Protein AF-D7NY65-F1 (afdb_monomer_lite)

Sequence (93 aa):
NAEQQALKEKEKGSWTQLSHAEKVALYRLQFHETFAEMNRRSNEWKTVMGGVFFFFGFTALLIWWQRVYVFPKKPVTLTDEWKAQQLQRILDM

Secondary structure (DSSP, 8-state):
-HHHHHHHHHHTS-TTSS-HHHHHHHHHHH-SS-HHHHTPPP-HHHHHHHHHHHHHHHHHHHHHHHHHHTSPPPPGGGSHHHHHHHHHHHHT-

Radius of gyration: 34.9 Å; chains: 1; bounding box: 59×43×84 Å

Foldseek 3Di:
DVVVVVLVVVVVDDPVPDDPVSVVVVVCVVDVDDPCRVPDDDPVVVVVVVVVVVVVVVVVVVVVVCVVPPDDDDDPCPDPVNVVVVVVVVVVD

Structure (mmCIF, N/CA/C/O backbone):
data_AF-D7NY65-F1
#
_entry.id   AF-D7NY65-F1
#
loop_
_atom_site.group_PDB
_atom_site.id
_atom_site.type_symbol
_atom_site.label_atom_id
_atom_site.label_alt_id
_atom_site.label_comp_id
_atom_site.label_asym_id
_atom_site.label_entity_id
_atom_site.label_seq_id
_atom_site.pdbx_PDB_ins_code
_atom_site.Cartn_x
_atom_site.Cartn_y
_atom_site.Cartn_z
_atom_site.occupancy
_atom_site.B_iso_or_equiv
_atom_site.auth_seq_id
_atom_site.auth_comp_id
_atom_site.auth_asym_id
_atom_site.auth_atom_id
_atom_site.pdbx_PDB_model_num
ATOM 1 N N . ASN A 1 1 ? -25.202 -20.781 29.461 1.00 66.94 1 ASN A N 1
ATOM 2 C CA . ASN A 1 1 ? -24.672 -20.421 30.793 1.00 66.94 1 ASN A CA 1
ATOM 3 C C . ASN A 1 1 ? -25.803 -19.969 31.691 1.00 66.94 1 ASN A C 1
ATOM 5 O O . ASN A 1 1 ? -26.465 -18.995 31.351 1.00 66.94 1 ASN A O 1
ATOM 9 N N . ALA A 1 2 ? -26.029 -20.669 32.804 1.00 85.12 2 ALA A N 1
ATOM 10 C CA . ALA A 1 2 ? -27.082 -20.339 33.769 1.00 85.12 2 ALA A CA 1
ATOM 11 C C . ALA A 1 2 ? -27.003 -18.876 34.251 1.00 85.12 2 ALA A C 1
ATOM 13 O O . ALA A 1 2 ? -28.026 -18.220 34.398 1.00 85.12 2 ALA A O 1
ATOM 14 N N . GLU A 1 3 ? -25.793 -18.327 34.380 1.00 84.81 3 GLU A N 1
ATOM 15 C CA . GLU A 1 3 ? -25.566 -16.925 34.756 1.00 84.81 3 GLU A CA 1
ATOM 16 C C . GLU A 1 3 ? -26.081 -15.919 33.717 1.00 84.81 3 GLU A C 1
ATOM 18 O O . GLU A 1 3 ? -26.676 -14.910 34.077 1.00 84.81 3 GLU A O 1
ATOM 23 N N . GLN A 1 4 ? -25.916 -16.197 32.420 1.00 88.88 4 GLN A N 1
ATOM 24 C CA . GLN A 1 4 ? -26.421 -15.320 31.355 1.00 88.88 4 GLN A CA 1
ATOM 25 C C . GLN A 1 4 ? -27.951 -15.357 31.286 1.00 88.88 4 GLN A C 1
ATOM 27 O O . GLN A 1 4 ? -28.581 -14.330 31.058 1.00 88.88 4 GLN A O 1
ATOM 32 N N . GLN A 1 5 ? -28.551 -16.530 31.514 1.00 91.00 5 GLN A N 1
ATOM 33 C CA . GLN A 1 5 ? -30.006 -16.680 31.595 1.00 91.00 5 GLN A CA 1
ATOM 34 C C . GLN A 1 5 ? -30.567 -15.953 32.823 1.00 91.00 5 GLN A C 1
ATOM 36 O O . GLN A 1 5 ? -31.518 -15.190 32.688 1.00 91.00 5 GLN A O 1
ATOM 41 N N . ALA A 1 6 ? -29.934 -16.097 33.991 1.00 90.62 6 ALA A N 1
ATOM 42 C CA . ALA A 1 6 ? -30.302 -15.354 35.195 1.00 90.62 6 ALA A CA 1
ATOM 43 C C . ALA A 1 6 ? -30.176 -13.834 34.993 1.00 90.62 6 ALA A C 1
ATOM 45 O O . ALA A 1 6 ? -31.052 -13.079 35.411 1.00 90.62 6 ALA A O 1
ATOM 46 N N . LEU A 1 7 ? -29.132 -13.382 34.292 1.00 93.12 7 LEU A N 1
ATOM 47 C CA . LEU A 1 7 ? -28.939 -11.974 33.954 1.00 93.12 7 LEU A CA 1
ATOM 48 C C . LEU A 1 7 ? -30.027 -11.452 33.000 1.00 93.12 7 LEU A C 1
ATOM 50 O O . LEU A 1 7 ? -30.511 -10.337 33.183 1.00 93.12 7 LEU A O 1
ATOM 54 N N . LYS A 1 8 ? -30.460 -12.268 32.029 1.00 92.94 8 LYS A N 1
ATOM 55 C CA . LYS A 1 8 ? -31.578 -11.959 31.122 1.00 92.94 8 LYS A CA 1
ATOM 56 C C . LYS A 1 8 ? -32.937 -11.934 31.821 1.00 92.94 8 LYS A C 1
ATOM 58 O O . LYS A 1 8 ? -33.783 -11.120 31.467 1.00 92.94 8 LYS A O 1
ATOM 63 N N . GLU A 1 9 ? -33.153 -12.766 32.836 1.00 92.81 9 GLU A N 1
ATOM 64 C CA . GLU A 1 9 ? -34.350 -12.662 33.681 1.00 92.81 9 GLU A CA 1
ATOM 65 C C . GLU A 1 9 ? -34.316 -11.391 34.543 1.00 92.81 9 GLU A C 1
ATOM 67 O O . GLU A 1 9 ? -35.321 -10.691 34.657 1.00 92.81 9 GLU A O 1
ATOM 72 N N . LYS A 1 10 ? -33.142 -11.025 35.075 1.00 91.94 10 LYS A N 1
ATOM 73 C CA . LYS A 1 10 ? -32.939 -9.790 35.850 1.00 91.94 10 LYS A CA 1
ATOM 74 C C . LYS A 1 10 ? -33.099 -8.520 34.996 1.00 91.94 10 LYS A C 1
ATOM 76 O O . LYS A 1 10 ? -33.575 -7.508 35.505 1.00 91.94 10 LYS A O 1
ATOM 81 N N . GLU A 1 11 ? -32.766 -8.581 33.701 1.00 92.19 11 GLU A N 1
ATOM 82 C CA . GLU A 1 11 ? -32.958 -7.498 32.715 1.00 92.19 11 GLU A CA 1
ATOM 83 C C . GLU A 1 11 ? -34.431 -7.076 32.566 1.00 92.19 11 GLU A C 1
ATOM 85 O O . GLU A 1 11 ? -34.698 -5.907 32.286 1.00 92.19 11 GLU A O 1
ATOM 90 N N . LYS A 1 12 ? -35.387 -7.991 32.802 1.00 93.50 12 LYS A N 1
ATOM 91 C CA . LYS A 1 12 ? -36.835 -7.710 32.735 1.00 93.50 12 LYS A CA 1
ATOM 92 C C . LYS A 1 12 ? -37.333 -6.810 33.878 1.00 93.50 12 LYS A C 1
ATOM 94 O O . LYS A 1 12 ? -38.437 -6.279 33.790 1.00 93.50 12 LYS A O 1
ATOM 99 N N . GLY A 1 13 ? -36.559 -6.678 34.960 1.00 91.94 13 GLY A N 1
ATOM 100 C CA . GLY A 1 13 ? -36.882 -5.866 36.137 1.00 91.94 13 GLY A CA 1
ATOM 101 C C . GLY A 1 13 ? -36.353 -4.426 36.066 1.00 91.94 13 GLY A C 1
ATOM 102 O O . GLY A 1 13 ? -36.047 -3.900 34.999 1.00 91.94 13 GLY A O 1
ATOM 103 N N . SER A 1 14 ? -36.227 -3.760 37.221 1.00 93.25 14 SER A N 1
ATOM 104 C CA . SER A 1 14 ? -35.720 -2.380 37.281 1.00 93.25 14 SER A CA 1
ATOM 105 C C . SER A 1 14 ? -34.207 -2.299 37.053 1.00 93.25 14 SER A C 1
ATOM 107 O O . SER A 1 14 ? -33.412 -2.872 37.800 1.00 93.25 14 SER A O 1
ATOM 109 N N . TRP A 1 15 ? -33.783 -1.464 36.104 1.00 93.50 15 TRP A N 1
ATOM 110 C CA . TRP A 1 15 ? -32.367 -1.254 35.772 1.00 93.50 15 TRP A CA 1
ATOM 111 C C . TRP A 1 15 ? -31.583 -0.456 36.828 1.00 93.50 15 TRP A C 1
ATOM 113 O O . TRP A 1 15 ? -30.353 -0.353 36.749 1.00 93.50 15 TRP A O 1
ATOM 123 N N . THR A 1 16 ? -32.260 0.106 37.833 1.00 92.50 16 THR A N 1
ATOM 124 C CA . THR A 1 16 ? -31.606 0.746 38.989 1.00 92.50 16 THR A CA 1
ATOM 125 C C . THR A 1 16 ? -30.983 -0.270 39.947 1.00 92.50 16 THR A C 1
ATOM 127 O O . THR A 1 16 ? -30.052 0.076 40.665 1.00 92.50 16 THR A O 1
ATOM 130 N N . GLN A 1 17 ? -31.453 -1.522 39.926 1.00 91.25 17 GLN A N 1
ATOM 131 C CA . GLN A 1 17 ? -30.965 -2.615 40.776 1.00 91.25 17 GLN A CA 1
ATOM 132 C C . GLN A 1 17 ? -29.807 -3.400 40.137 1.00 91.25 17 GLN A C 1
ATOM 134 O O . GLN A 1 17 ? -29.205 -4.255 40.788 1.00 91.25 17 GLN A O 1
ATOM 139 N N . LEU A 1 18 ? -29.498 -3.127 38.864 1.00 93.12 18 LEU A N 1
ATOM 140 C CA . LEU A 1 18 ? -28.375 -3.734 38.155 1.00 93.12 18 LEU A CA 1
ATOM 141 C C . LEU A 1 18 ? -27.068 -3.036 38.533 1.00 93.12 18 LEU A C 1
ATOM 143 O O . LEU A 1 18 ? -26.950 -1.809 38.433 1.00 93.12 18 LEU A O 1
ATOM 147 N N . SER A 1 19 ? -26.062 -3.830 38.894 1.00 94.44 19 SER A N 1
ATOM 148 C CA . SER A 1 19 ? -24.703 -3.332 39.092 1.00 94.44 19 SER A CA 1
ATOM 149 C C . SER A 1 19 ? -24.095 -2.835 37.775 1.00 94.44 19 SER A C 1
ATOM 151 O O . SER A 1 19 ? -24.541 -3.177 36.676 1.00 94.44 19 SER A O 1
ATOM 153 N N . HIS A 1 20 ? -23.032 -2.033 37.866 1.00 94.38 20 HIS A N 1
ATOM 154 C CA . HIS A 1 20 ? -22.327 -1.550 36.677 1.00 94.38 20 HIS A CA 1
ATOM 155 C C . HIS A 1 20 ? -21.785 -2.707 35.815 1.00 94.38 20 HIS A C 1
ATOM 157 O O . HIS A 1 20 ? -21.892 -2.673 34.591 1.00 94.38 20 HIS A O 1
ATOM 163 N N . ALA A 1 21 ? -21.259 -3.761 36.447 1.00 94.31 21 ALA A N 1
ATOM 164 C CA . ALA A 1 21 ? -20.749 -4.941 35.750 1.00 94.31 21 ALA A CA 1
ATOM 165 C C . ALA A 1 21 ? -21.859 -5.714 35.016 1.00 94.31 21 ALA A C 1
ATOM 167 O O . ALA A 1 21 ? -21.662 -6.125 33.876 1.00 94.31 21 ALA A O 1
ATOM 168 N N . GLU A 1 22 ? -23.042 -5.849 35.623 1.00 94.44 22 GLU A N 1
ATOM 169 C CA . GLU A 1 22 ? -24.205 -6.508 35.009 1.00 94.44 22 GLU A CA 1
ATOM 170 C C . GLU A 1 22 ? -24.696 -5.763 33.761 1.00 94.44 22 GLU A C 1
ATOM 172 O O . GLU A 1 22 ? -25.009 -6.390 32.752 1.00 94.44 22 GLU A O 1
ATOM 177 N N . LYS A 1 23 ? -24.692 -4.424 33.787 1.00 94.69 23 LYS A N 1
ATOM 178 C CA . LYS A 1 23 ? -25.035 -3.599 32.616 1.00 94.69 23 LYS A CA 1
ATOM 179 C C . LYS A 1 23 ? -24.035 -3.785 31.474 1.00 94.69 23 LYS A C 1
ATOM 181 O O . LYS A 1 23 ? -24.441 -3.937 30.325 1.00 94.69 23 LYS A O 1
ATOM 186 N N . VAL A 1 24 ? -22.736 -3.822 31.780 1.00 94.75 24 VAL A N 1
ATOM 187 C CA . VAL A 1 24 ? -21.689 -4.094 30.779 1.00 94.75 24 VAL A CA 1
ATOM 188 C C . VAL A 1 24 ? -21.813 -5.519 30.228 1.00 94.75 24 VAL A C 1
ATOM 190 O O . VAL A 1 24 ? -21.680 -5.719 29.023 1.00 94.75 24 VAL A O 1
ATOM 193 N N . ALA A 1 25 ? -22.114 -6.504 31.076 1.00 93.81 25 ALA A N 1
ATOM 194 C CA . ALA A 1 25 ? -22.321 -7.886 30.651 1.00 93.81 25 ALA A CA 1
ATOM 195 C C . ALA A 1 25 ? -23.550 -8.031 29.738 1.00 93.81 25 ALA A C 1
ATOM 197 O O . ALA A 1 25 ? -23.459 -8.696 28.709 1.00 93.81 25 ALA A O 1
ATOM 198 N N . LEU A 1 26 ? -24.665 -7.360 30.050 1.00 94.75 26 LEU A N 1
ATOM 199 C CA . LEU A 1 26 ? -25.836 -7.289 29.168 1.00 94.75 26 LEU A CA 1
ATOM 200 C C . LEU A 1 26 ? -25.501 -6.639 27.823 1.00 94.75 26 LEU A C 1
ATOM 202 O O . LEU A 1 26 ? -25.902 -7.155 26.780 1.00 94.75 26 LEU A O 1
ATOM 206 N N . TYR A 1 27 ? -24.716 -5.558 27.835 1.00 95.19 27 TYR A N 1
ATOM 207 C CA . TYR A 1 27 ? -24.253 -4.922 26.605 1.00 95.19 27 TYR A CA 1
ATOM 208 C C . TYR A 1 27 ? -23.431 -5.889 25.746 1.00 95.19 27 TYR A C 1
ATOM 210 O O . TYR A 1 27 ? -23.729 -6.050 24.569 1.00 95.19 27 TYR A O 1
ATOM 218 N N . ARG A 1 28 ? -22.451 -6.587 26.336 1.00 94.88 28 ARG A N 1
ATOM 219 C CA . ARG A 1 28 ? -21.589 -7.557 25.633 1.00 94.88 28 ARG A CA 1
ATOM 220 C C . ARG A 1 28 ? -22.322 -8.814 25.166 1.00 94.88 28 ARG A C 1
ATOM 222 O O . ARG A 1 28 ? -21.908 -9.437 24.195 1.00 94.88 28 ARG A O 1
ATOM 229 N N . LEU A 1 29 ? -23.405 -9.188 25.848 1.00 93.81 29 LEU A N 1
ATOM 230 C CA . LEU A 1 29 ? -24.298 -10.263 25.414 1.00 93.81 29 LEU A CA 1
ATOM 231 C C . LEU A 1 29 ? -25.067 -9.898 24.145 1.00 93.81 29 LEU A C 1
ATOM 233 O O . LEU A 1 29 ? -25.338 -10.773 23.328 1.00 93.81 29 LEU A O 1
ATOM 237 N N . GLN A 1 30 ? -25.446 -8.628 24.005 1.00 93.12 30 GLN A N 1
ATOM 238 C CA . GLN A 1 30 ? -26.229 -8.149 22.869 1.00 93.12 30 GLN A CA 1
ATOM 239 C C . GLN A 1 30 ? -25.348 -7.679 21.705 1.00 93.12 30 GLN A C 1
ATOM 241 O O . GLN A 1 30 ? -25.717 -7.851 20.544 1.00 93.12 30 GLN A O 1
ATOM 246 N N . PHE A 1 31 ? -24.195 -7.087 22.012 1.00 95.31 31 PHE A N 1
ATOM 247 C CA . PHE A 1 31 ? -23.293 -6.461 21.055 1.00 95.31 31 PHE A CA 1
ATOM 248 C C . PHE A 1 31 ? -21.854 -6.897 21.314 1.00 95.31 31 PHE A C 1
ATOM 250 O O . PHE A 1 31 ? -21.335 -6.766 22.420 1.00 95.31 31 PHE A O 1
ATOM 257 N N . HIS A 1 32 ? -21.190 -7.379 20.266 1.00 93.12 32 HIS A N 1
ATOM 258 C CA . HIS A 1 32 ? -19.800 -7.819 20.354 1.00 93.12 32 HIS A CA 1
ATOM 259 C C . HIS A 1 32 ? -18.850 -6.647 20.660 1.00 93.12 32 HIS A C 1
ATOM 261 O O . HIS A 1 32 ? -17.991 -6.743 21.538 1.00 93.12 32 HIS A O 1
ATOM 267 N N . GLU A 1 33 ? -19.053 -5.511 19.988 1.00 95.25 33 GLU A N 1
ATOM 268 C CA . GLU A 1 33 ? -18.214 -4.316 20.092 1.00 95.25 33 GLU A CA 1
ATOM 269 C C . GLU A 1 33 ? -19.031 -3.071 20.419 1.00 95.25 33 GLU A C 1
ATOM 271 O O . GLU A 1 33 ? -20.202 -2.947 20.060 1.00 95.25 33 GLU A O 1
ATOM 276 N N . THR A 1 34 ? -18.379 -2.124 21.088 1.00 96.31 34 THR A N 1
ATOM 277 C CA . THR A 1 34 ? -18.906 -0.769 21.258 1.00 96.31 34 THR A CA 1
ATOM 278 C C . THR A 1 34 ? -18.711 0.062 19.995 1.00 96.31 34 THR A C 1
ATOM 280 O O . THR A 1 34 ? -17.783 -0.172 19.224 1.00 96.31 34 THR A O 1
ATOM 283 N N . PHE A 1 35 ? -19.498 1.128 19.825 1.00 95.25 35 PHE A N 1
ATOM 284 C CA . PHE A 1 35 ? -19.269 2.095 18.741 1.00 95.25 35 PHE A CA 1
ATOM 285 C C . PHE A 1 35 ? -17.840 2.666 18.733 1.00 95.25 35 PHE A C 1
ATOM 287 O O . PHE A 1 35 ? -17.314 2.975 17.667 1.00 95.25 35 PHE A O 1
ATOM 294 N N . ALA A 1 36 ? -17.199 2.807 19.898 1.00 95.38 36 ALA A N 1
ATOM 295 C CA . ALA A 1 36 ? -15.813 3.263 19.993 1.00 95.38 36 ALA A CA 1
ATOM 296 C C . ALA A 1 36 ? -14.809 2.205 19.503 1.00 95.38 36 ALA A C 1
ATOM 298 O O . ALA A 1 36 ? -13.816 2.556 18.870 1.00 95.38 36 ALA A O 1
ATOM 299 N N . GLU A 1 37 ? -15.070 0.924 19.769 1.00 95.88 37 GLU A N 1
ATOM 300 C CA . GLU A 1 37 ? -14.247 -0.194 19.292 1.00 95.88 37 GLU A CA 1
ATOM 301 C C . GLU A 1 37 ? -14.404 -0.392 17.784 1.00 95.88 37 GLU A C 1
ATOM 303 O O . GLU A 1 37 ? -13.399 -0.469 17.084 1.00 95.88 37 GLU A O 1
ATOM 308 N N . MET A 1 38 ? -15.638 -0.353 17.276 1.00 95.12 38 MET A N 1
ATOM 309 C CA . MET A 1 38 ? -15.931 -0.471 15.843 1.00 95.12 38 MET A CA 1
ATOM 310 C C . MET A 1 38 ? -15.304 0.667 15.028 1.00 95.12 38 MET A C 1
ATOM 312 O O . MET A 1 38 ? -14.797 0.456 13.931 1.00 95.12 38 MET A O 1
ATOM 316 N N . ASN A 1 39 ? -15.315 1.889 15.570 1.00 95.81 39 ASN A N 1
ATOM 317 C CA . ASN A 1 39 ? -14.744 3.067 14.910 1.00 95.81 39 ASN A CA 1
ATOM 318 C C . ASN A 1 39 ? -13.254 3.275 15.219 1.00 95.81 39 ASN A C 1
ATOM 320 O O . ASN A 1 39 ? -12.680 4.316 14.872 1.00 95.81 39 ASN A O 1
ATOM 324 N N . ARG A 1 40 ? -12.601 2.316 15.884 1.00 95.56 40 ARG A N 1
ATOM 325 C CA . ARG A 1 40 ? -11.171 2.397 16.163 1.00 95.56 40 ARG A CA 1
ATOM 326 C C . ARG A 1 40 ? -10.402 2.378 14.844 1.00 95.56 40 ARG A C 1
ATOM 328 O O . ARG A 1 40 ? -10.463 1.426 14.075 1.00 95.56 40 ARG A O 1
ATOM 335 N N . ARG A 1 41 ? -9.615 3.427 14.600 1.00 94.12 41 ARG A N 1
ATOM 336 C CA . ARG A 1 41 ? -8.783 3.521 13.392 1.00 94.12 41 ARG A CA 1
ATOM 337 C C . ARG A 1 41 ? -7.730 2.410 13.358 1.00 94.12 41 ARG A C 1
ATOM 339 O O . ARG A 1 41 ? -7.026 2.191 14.349 1.00 94.12 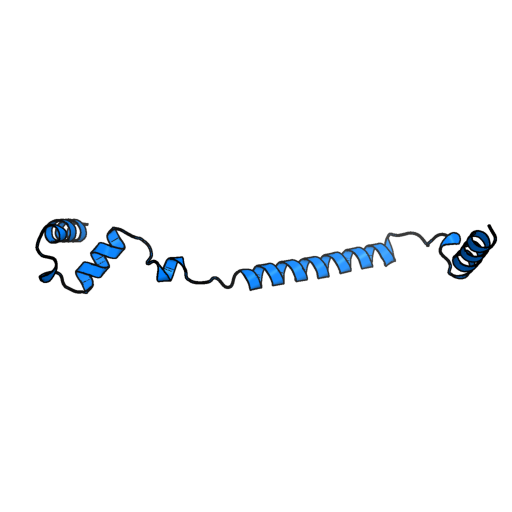41 ARG A O 1
ATOM 346 N N . SER A 1 42 ? -7.581 1.767 12.200 1.00 94.69 42 SER A N 1
ATOM 347 C CA . SER A 1 42 ? -6.502 0.814 11.929 1.00 94.69 42 SER A CA 1
ATOM 348 C C . SER A 1 42 ? -5.251 1.531 11.391 1.00 94.69 42 SER A C 1
ATOM 350 O O . SER A 1 42 ? -5.313 2.628 10.832 1.00 94.69 42 SER A O 1
ATOM 352 N N . ASN A 1 43 ? -4.080 0.917 11.579 1.00 96.38 43 ASN A N 1
ATOM 353 C CA . ASN A 1 43 ? -2.811 1.377 10.993 1.00 96.38 43 ASN A CA 1
ATOM 354 C C . ASN A 1 43 ? -2.479 0.648 9.679 1.00 96.38 43 ASN A C 1
ATOM 356 O O . ASN A 1 43 ? -1.349 0.728 9.202 1.00 96.38 43 ASN A O 1
ATOM 360 N N . GLU A 1 44 ? -3.444 -0.061 9.092 1.00 96.69 44 GLU A N 1
ATOM 361 C CA . GLU A 1 44 ? -3.243 -0.918 7.916 1.00 96.69 44 GLU A CA 1
ATOM 362 C C . GLU A 1 44 ? -2.728 -0.145 6.704 1.00 96.69 44 GLU A C 1
ATOM 364 O O . GLU A 1 44 ? -1.948 -0.683 5.922 1.00 96.69 44 GLU A O 1
ATOM 369 N N . TRP A 1 45 ? -3.071 1.142 6.595 1.00 97.00 45 TRP A N 1
ATOM 370 C CA . TRP A 1 45 ? -2.560 2.017 5.541 1.00 97.00 45 TRP A CA 1
ATOM 371 C C . TRP A 1 45 ? -1.025 2.021 5.479 1.00 97.00 45 TRP A C 1
ATOM 373 O O . TRP A 1 45 ? -0.462 2.083 4.392 1.00 97.00 45 TRP A O 1
ATOM 383 N N . LYS A 1 46 ? -0.330 1.890 6.620 1.00 96.62 46 LYS A N 1
ATOM 384 C CA . LYS A 1 46 ? 1.140 1.830 6.662 1.00 96.62 46 LYS A CA 1
ATOM 385 C C . LYS A 1 46 ? 1.654 0.557 6.001 1.00 96.62 46 LYS A C 1
ATOM 387 O O . LYS A 1 46 ? 2.602 0.613 5.223 1.00 96.62 46 LYS A O 1
ATOM 392 N N . THR A 1 47 ? 1.006 -0.572 6.280 1.00 97.88 47 THR A N 1
ATOM 393 C CA . THR A 1 47 ? 1.333 -1.867 5.675 1.00 97.88 47 THR A CA 1
ATOM 394 C C . THR A 1 47 ? 1.060 -1.851 4.177 1.00 97.88 47 THR A C 1
ATOM 396 O O . THR A 1 47 ? 1.910 -2.277 3.401 1.00 97.88 47 THR A O 1
ATOM 399 N N . VAL A 1 48 ? -0.087 -1.304 3.760 1.00 98.19 48 VAL A N 1
ATOM 400 C CA . VAL A 1 48 ? -0.451 -1.176 2.342 1.00 98.19 48 VAL A CA 1
ATOM 401 C C . VAL A 1 48 ? 0.575 -0.322 1.601 1.00 98.19 48 VAL A C 1
ATOM 403 O O . VAL A 1 48 ? 1.138 -0.771 0.605 1.00 98.19 48 VAL A O 1
ATOM 406 N N . MET A 1 49 ? 0.884 0.873 2.113 1.00 98.38 49 MET A N 1
ATOM 407 C CA . MET A 1 49 ? 1.873 1.761 1.495 1.00 98.38 49 MET A CA 1
ATOM 408 C C . MET A 1 49 ? 3.265 1.120 1.452 1.00 98.38 49 MET A C 1
ATOM 410 O O . MET A 1 49 ? 3.933 1.177 0.422 1.00 98.38 49 MET A O 1
ATOM 414 N N . GLY A 1 50 ? 3.690 0.464 2.536 1.00 98.31 50 GLY A N 1
ATOM 415 C CA . GLY A 1 50 ? 4.962 -0.259 2.582 1.00 98.31 50 GLY A CA 1
ATOM 416 C C . GLY A 1 50 ? 5.046 -1.368 1.532 1.00 98.31 50 GLY A C 1
ATOM 417 O O . GLY A 1 50 ? 6.036 -1.452 0.808 1.00 98.31 50 GLY A O 1
ATOM 418 N N . GLY A 1 51 ? 3.985 -2.170 1.392 1.00 98.31 51 GLY A N 1
ATOM 419 C CA . GLY A 1 51 ? 3.893 -3.215 0.373 1.00 98.31 51 GLY A CA 1
ATOM 420 C C . GLY A 1 51 ? 3.971 -2.656 -1.048 1.00 98.31 51 GL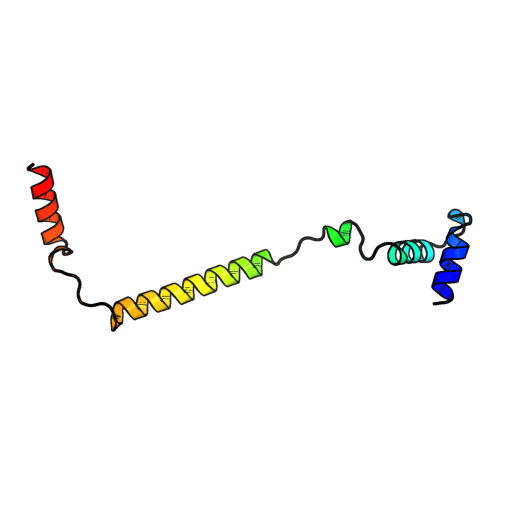Y A C 1
ATOM 421 O O . GLY A 1 51 ? 4.763 -3.143 -1.853 1.00 98.31 51 GLY A O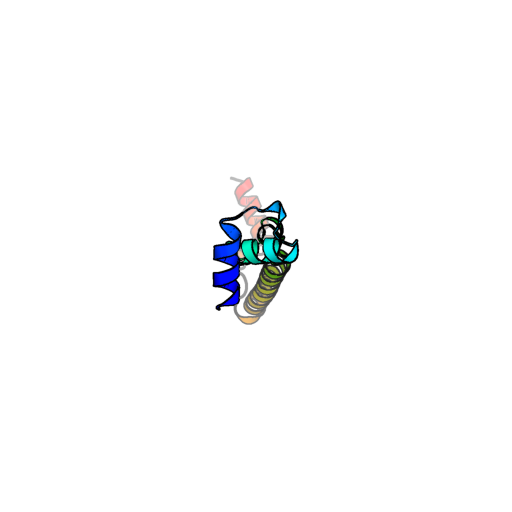 1
ATOM 422 N N . VAL A 1 52 ? 3.217 -1.594 -1.348 1.00 98.56 52 VAL A N 1
ATOM 423 C CA . VAL A 1 52 ? 3.230 -0.944 -2.671 1.00 98.56 52 VAL A CA 1
ATOM 424 C C . VAL A 1 52 ? 4.636 -0.465 -3.040 1.00 98.56 52 VAL A C 1
ATOM 426 O O . VAL A 1 52 ? 5.136 -0.800 -4.115 1.00 98.56 52 VAL A O 1
ATOM 429 N N . PHE A 1 53 ? 5.310 0.266 -2.147 1.00 98.31 53 PHE A N 1
ATOM 430 C CA . PHE A 1 53 ? 6.654 0.776 -2.432 1.00 98.31 53 PHE A CA 1
ATOM 431 C C . PHE A 1 53 ? 7.700 -0.331 -2.551 1.00 98.31 53 PHE A C 1
ATOM 433 O O . PHE A 1 53 ? 8.587 -0.239 -3.401 1.00 98.31 53 PHE A O 1
ATOM 440 N N . PHE A 1 54 ? 7.582 -1.395 -1.755 1.00 98.38 54 PHE A N 1
ATOM 441 C CA . PHE A 1 54 ? 8.450 -2.561 -1.871 1.00 98.38 54 PHE A CA 1
ATOM 442 C C . PHE A 1 54 ? 8.337 -3.207 -3.259 1.00 98.38 54 PHE A C 1
ATOM 444 O O . PHE A 1 54 ? 9.350 -3.410 -3.931 1.00 98.38 54 PHE A O 1
ATOM 451 N N . PHE A 1 55 ? 7.114 -3.463 -3.734 1.00 98.44 55 PHE A N 1
ATOM 452 C CA . PHE A 1 55 ? 6.905 -4.068 -5.050 1.00 98.44 55 PHE A CA 1
ATOM 453 C C . PHE A 1 55 ? 7.277 -3.137 -6.206 1.00 98.44 55 PHE A C 1
ATOM 455 O O . PHE A 1 55 ? 7.786 -3.614 -7.222 1.00 98.44 55 PHE A O 1
ATOM 462 N N . PHE A 1 56 ? 7.104 -1.820 -6.064 1.00 98.38 56 PHE A N 1
ATOM 463 C CA . PHE A 1 56 ? 7.619 -0.854 -7.041 1.00 98.38 56 PHE A CA 1
ATOM 464 C C . PHE A 1 56 ? 9.145 -0.892 -7.124 1.00 98.38 56 PHE A C 1
ATOM 466 O O . PHE A 1 56 ? 9.691 -0.972 -8.226 1.00 98.38 56 PHE A O 1
ATOM 473 N N . GLY A 1 57 ? 9.834 -0.910 -5.979 1.00 98.06 57 GLY A N 1
ATOM 474 C CA . GLY A 1 57 ? 11.289 -1.050 -5.930 1.00 98.06 57 GLY A CA 1
ATOM 475 C C . GLY A 1 57 ? 11.761 -2.356 -6.571 1.00 98.06 57 GLY A C 1
ATOM 476 O O . GLY A 1 57 ? 12.642 -2.348 -7.428 1.00 98.06 57 GLY A O 1
ATOM 477 N N . PHE A 1 58 ? 11.117 -3.472 -6.231 1.00 98.38 58 PHE A N 1
ATOM 478 C CA . PHE A 1 58 ? 11.430 -4.776 -6.812 1.00 98.38 58 PHE A CA 1
ATOM 479 C C . PHE A 1 58 ? 11.201 -4.813 -8.333 1.00 98.38 58 PHE A C 1
ATOM 481 O O . PHE A 1 58 ? 12.058 -5.276 -9.083 1.00 98.38 58 PHE A O 1
ATOM 488 N N . THR A 1 59 ? 10.090 -4.251 -8.812 1.00 98.44 59 THR A N 1
ATOM 489 C CA . THR A 1 59 ? 9.786 -4.171 -10.250 1.00 98.44 59 THR A CA 1
ATOM 490 C C . THR A 1 59 ? 10.810 -3.313 -10.996 1.00 98.44 59 THR A C 1
ATOM 492 O O . THR A 1 59 ? 11.245 -3.681 -12.087 1.00 98.44 59 THR A O 1
ATOM 495 N N . ALA A 1 60 ? 11.259 -2.202 -10.405 1.00 98.38 60 ALA A N 1
ATOM 496 C CA . ALA A 1 60 ? 12.303 -1.364 -10.991 1.00 98.38 60 ALA A CA 1
ATOM 497 C C . ALA A 1 60 ? 13.637 -2.118 -11.142 1.00 98.38 60 ALA A C 1
ATOM 499 O O . ALA A 1 60 ? 14.299 -1.979 -12.173 1.00 98.38 60 ALA A O 1
ATOM 500 N N . LEU A 1 61 ? 14.00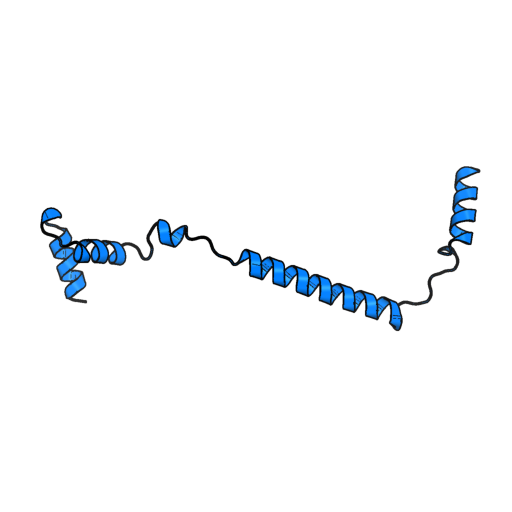2 -2.963 -10.169 1.00 98.12 61 LEU A N 1
ATOM 501 C CA . LEU A 1 61 ? 15.187 -3.825 -10.260 1.00 98.12 61 LEU A CA 1
ATOM 502 C C . LEU A 1 61 ? 15.068 -4.844 -11.401 1.00 98.12 61 LEU A C 1
ATOM 504 O O . LEU A 1 61 ? 16.029 -5.039 -12.147 1.00 98.12 61 LEU A O 1
ATOM 508 N N . LEU A 1 62 ? 13.889 -5.447 -11.588 1.00 97.94 62 LEU A N 1
ATOM 509 C CA . LEU A 1 62 ? 13.639 -6.360 -12.708 1.00 97.94 62 LEU A CA 1
ATOM 510 C C . LEU A 1 62 ? 13.762 -5.651 -14.064 1.00 97.94 62 LEU A C 1
ATOM 512 O O . LEU A 1 62 ? 14.431 -6.161 -14.963 1.00 97.94 62 LEU A O 1
ATOM 516 N N . ILE A 1 63 ? 13.180 -4.456 -14.205 1.00 97.44 63 ILE A N 1
ATOM 517 C CA . ILE A 1 63 ? 13.286 -3.650 -15.433 1.00 97.44 63 ILE A CA 1
ATOM 518 C C . ILE A 1 63 ? 14.743 -3.258 -15.705 1.00 97.44 63 ILE A C 1
ATOM 520 O O . ILE A 1 63 ? 15.193 -3.296 -16.853 1.00 97.44 63 ILE A O 1
ATOM 524 N N . TRP A 1 64 ? 15.496 -2.886 -14.667 1.00 97.81 64 TRP A N 1
ATOM 525 C CA . TRP A 1 64 ? 16.920 -2.586 -14.798 1.00 97.81 64 TRP A CA 1
ATOM 526 C C . TRP A 1 64 ? 17.707 -3.804 -15.298 1.00 97.81 64 TRP A C 1
ATOM 528 O O . TRP A 1 64 ? 18.466 -3.685 -16.259 1.00 97.81 64 TRP A O 1
ATOM 538 N N . TRP A 1 65 ? 17.472 -4.985 -14.724 1.00 98.06 65 TRP A N 1
ATOM 539 C CA . TRP A 1 65 ? 18.107 -6.223 -15.175 1.00 98.06 65 TRP A CA 1
ATOM 540 C C . TRP A 1 65 ? 17.781 -6.538 -16.646 1.00 98.06 65 TRP A C 1
ATOM 542 O O . TRP A 1 65 ? 18.690 -6.800 -17.436 1.00 98.06 65 TRP A O 1
ATOM 552 N N . GLN A 1 66 ? 16.512 -6.412 -17.054 1.00 97.56 66 GLN A N 1
ATOM 553 C CA . GLN A 1 66 ? 16.101 -6.572 -18.456 1.00 97.56 66 GLN A CA 1
ATOM 554 C C . GLN A 1 66 ? 16.817 -5.579 -19.385 1.00 97.56 66 GLN A C 1
ATOM 556 O O . GLN A 1 66 ? 17.277 -5.953 -20.464 1.00 97.56 66 GLN A O 1
ATOM 561 N N . ARG A 1 67 ? 16.962 -4.317 -18.962 1.00 95.19 67 ARG A N 1
ATOM 562 C CA . ARG A 1 67 ? 17.691 -3.270 -19.700 1.00 95.19 67 ARG A CA 1
ATOM 563 C C . ARG A 1 67 ? 19.166 -3.584 -19.918 1.00 95.19 67 ARG A C 1
ATOM 565 O O . ARG A 1 67 ? 19.685 -3.185 -20.955 1.00 95.19 67 ARG A O 1
ATOM 572 N N . VAL A 1 68 ? 19.826 -4.239 -18.966 1.00 95.62 68 VAL A N 1
ATOM 573 C CA . VAL A 1 68 ? 21.263 -4.539 -19.050 1.00 95.62 68 VAL A CA 1
ATOM 574 C C . VAL A 1 68 ? 21.526 -5.821 -19.838 1.00 95.62 68 VAL A C 1
ATOM 576 O O . VAL A 1 68 ? 22.448 -5.847 -20.649 1.00 95.62 68 VAL A O 1
ATOM 579 N N . TYR A 1 69 ? 20.729 -6.870 -19.613 1.00 96.31 69 TYR A N 1
ATOM 580 C CA . TYR A 1 69 ? 21.057 -8.218 -20.092 1.00 96.31 69 TYR A CA 1
ATOM 581 C C . TYR A 1 69 ? 20.142 -8.756 -21.194 1.00 96.31 69 TYR A C 1
ATOM 583 O O . TYR A 1 69 ? 20.540 -9.681 -21.896 1.00 96.31 69 TYR A O 1
ATOM 591 N N . VAL A 1 70 ? 18.927 -8.220 -21.352 1.00 96.75 70 VAL A N 1
ATOM 592 C CA . VAL A 1 70 ? 17.915 -8.791 -22.260 1.00 96.75 70 VAL A CA 1
ATOM 593 C C . VAL A 1 70 ? 17.682 -7.909 -23.483 1.00 96.75 70 VAL A C 1
ATOM 595 O O . VAL A 1 70 ? 17.583 -8.420 -24.598 1.00 96.75 70 VAL A O 1
ATOM 598 N N . PHE A 1 71 ? 17.577 -6.588 -23.308 1.00 94.56 71 PHE A N 1
ATOM 599 C CA . PHE A 1 71 ? 17.244 -5.705 -24.424 1.00 94.56 71 PHE A CA 1
ATOM 600 C C . PHE A 1 71 ? 18.427 -5.483 -25.380 1.00 94.56 71 PHE A C 1
ATOM 602 O O . PHE A 1 71 ? 19.548 -5.229 -24.936 1.00 94.56 71 PHE A O 1
ATOM 609 N N . PRO A 1 72 ? 18.186 -5.528 -26.705 1.00 92.44 72 PRO A N 1
ATOM 610 C CA . PRO A 1 72 ? 19.222 -5.292 -27.699 1.00 92.44 72 PRO A CA 1
ATOM 611 C C . PRO A 1 72 ? 19.668 -3.826 -27.708 1.00 92.44 72 PRO A C 1
ATOM 613 O O . PRO A 1 72 ? 19.009 -2.933 -27.162 1.00 92.44 72 PRO A O 1
ATOM 616 N N . LYS A 1 73 ? 20.790 -3.560 -28.386 1.00 92.12 73 LYS A N 1
ATOM 617 C CA . LYS A 1 73 ? 21.264 -2.191 -28.618 1.00 92.12 73 LYS A CA 1
ATOM 618 C C . LYS A 1 73 ? 20.171 -1.367 -29.299 1.00 92.12 73 LYS A C 1
ATOM 620 O O . LYS A 1 73 ? 19.513 -1.830 -30.229 1.00 92.12 73 LYS A O 1
ATOM 625 N N . LYS A 1 74 ? 19.996 -0.131 -28.831 1.00 91.69 74 LYS A N 1
ATOM 626 C CA . LYS A 1 74 ? 19.025 0.804 -29.406 1.00 91.69 74 LYS A CA 1
ATOM 627 C C . LYS A 1 74 ? 19.370 1.078 -30.880 1.00 91.69 74 LYS A C 1
ATOM 629 O O . LYS A 1 74 ? 20.556 1.167 -31.201 1.00 91.69 74 LYS A O 1
ATOM 634 N N . PRO A 1 75 ? 18.367 1.233 -31.760 1.00 95.12 75 PRO A N 1
ATOM 635 C CA . PRO A 1 75 ? 18.603 1.593 -33.153 1.00 95.12 75 PRO A CA 1
ATOM 636 C C . PRO A 1 75 ? 19.264 2.972 -33.267 1.00 95.12 75 PRO A C 1
ATOM 638 O O . PRO A 1 75 ? 19.057 3.847 -32.424 1.00 95.12 75 PRO A O 1
ATOM 641 N N . VAL A 1 76 ? 20.026 3.170 -34.346 1.00 94.06 76 VAL A N 1
ATOM 642 C CA . VAL A 1 76 ? 20.768 4.415 -34.622 1.00 94.06 76 VAL A CA 1
ATOM 643 C C . VAL A 1 76 ? 19.863 5.646 -34.708 1.00 94.06 76 VAL A C 1
ATOM 645 O O . VAL A 1 76 ? 20.274 6.734 -34.337 1.00 94.06 76 VAL A O 1
ATOM 648 N N . THR A 1 77 ? 18.602 5.478 -35.100 1.00 94.69 77 THR A N 1
ATOM 649 C CA . THR A 1 77 ? 17.617 6.568 -35.175 1.00 94.69 77 THR A CA 1
ATOM 650 C C . THR A 1 77 ? 17.274 7.182 -33.815 1.00 94.69 77 THR A C 1
ATOM 652 O O . THR A 1 77 ? 16.707 8.267 -33.755 1.00 94.69 77 THR A O 1
ATOM 655 N N . LEU A 1 78 ? 17.614 6.509 -32.709 1.00 94.69 78 LEU A N 1
ATOM 656 C CA . LEU A 1 78 ? 17.418 7.019 -31.351 1.00 94.69 78 LEU A CA 1
ATOM 657 C C . LEU A 1 78 ? 18.665 7.696 -30.765 1.00 94.69 78 LEU A C 1
ATOM 659 O O . LEU A 1 78 ? 18.633 8.067 -29.586 1.00 94.69 78 LEU A O 1
ATOM 663 N N . THR A 1 79 ? 19.747 7.852 -31.535 1.00 95.19 79 THR A N 1
ATOM 664 C CA . THR A 1 79 ? 20.886 8.682 -31.121 1.00 95.19 79 THR A CA 1
ATOM 665 C C . THR A 1 79 ? 20.513 10.159 -31.177 1.00 95.19 79 THR A C 1
ATOM 667 O O . THR A 1 79 ? 19.595 10.566 -31.890 1.00 95.19 79 THR A O 1
ATOM 670 N N . ASP A 1 80 ? 21.209 10.976 -30.395 1.00 95.81 80 ASP A N 1
ATOM 671 C CA . ASP A 1 80 ? 20.852 12.389 -30.268 1.00 95.81 80 ASP A CA 1
ATOM 672 C C . ASP A 1 80 ? 21.150 13.185 -31.547 1.00 95.81 80 ASP A C 1
ATOM 674 O O . ASP A 1 80 ? 20.386 14.081 -31.895 1.00 95.81 80 ASP A O 1
ATOM 678 N N . GLU A 1 81 ? 22.172 12.787 -32.312 1.00 95.94 81 GLU A N 1
ATOM 679 C CA . GLU A 1 81 ? 22.460 13.346 -33.639 1.00 95.94 81 GLU A CA 1
ATOM 680 C C . GLU A 1 81 ? 21.306 13.100 -34.621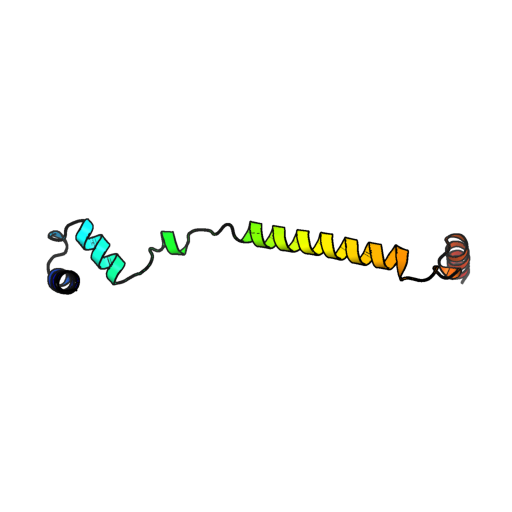 1.00 95.94 81 GLU A C 1
ATOM 682 O O . GLU A 1 81 ? 20.811 14.033 -35.253 1.00 95.94 81 GLU A O 1
ATOM 687 N N . TRP A 1 82 ? 20.830 11.854 -34.710 1.00 95.75 82 TRP A N 1
ATOM 688 C CA . TRP A 1 82 ? 19.749 11.496 -35.628 1.00 95.75 82 TRP A CA 1
ATOM 689 C C . TRP A 1 82 ? 18.437 12.180 -35.235 1.00 95.75 82 TRP A C 1
ATOM 691 O O . TRP A 1 82 ? 17.710 12.665 -36.099 1.00 95.75 82 TRP A O 1
ATOM 701 N N . LYS A 1 83 ? 18.158 12.299 -33.928 1.00 97.12 83 LYS A N 1
ATOM 702 C CA . LYS A 1 83 ? 17.014 13.074 -33.423 1.00 97.12 83 LYS A CA 1
ATOM 703 C C . LYS A 1 83 ? 17.110 14.552 -33.791 1.00 97.12 83 LYS A C 1
ATOM 705 O O . LYS A 1 83 ? 16.093 15.131 -34.157 1.00 97.12 83 LYS A O 1
ATOM 710 N N . ALA A 1 84 ? 18.293 15.160 -33.701 1.00 96.94 84 ALA A N 1
ATOM 711 C CA . ALA A 1 84 ? 18.491 16.560 -34.070 1.00 96.94 84 ALA A CA 1
ATOM 712 C C . ALA A 1 84 ? 18.284 16.782 -35.577 1.00 96.94 84 ALA A C 1
ATOM 714 O O . ALA A 1 84 ? 17.564 17.696 -35.969 1.00 96.94 84 ALA A O 1
ATOM 715 N N . GLN A 1 85 ? 18.832 15.901 -36.420 1.00 96.12 85 GLN A N 1
ATOM 716 C CA . GLN A 1 85 ? 18.616 15.935 -37.871 1.00 96.12 85 GLN A CA 1
ATOM 717 C C . GLN A 1 85 ? 17.142 15.710 -38.238 1.00 96.12 85 GLN A C 1
ATOM 719 O O . GLN A 1 85 ? 16.594 16.398 -39.099 1.00 96.12 85 GLN A O 1
ATOM 724 N N . GLN A 1 86 ? 16.476 14.769 -37.565 1.00 96.12 86 GLN A N 1
ATOM 725 C CA . GLN A 1 86 ? 15.052 14.513 -37.758 1.00 96.12 86 GLN A CA 1
ATOM 726 C C . GLN A 1 86 ? 14.199 15.710 -37.320 1.00 96.12 86 GLN A C 1
ATOM 728 O O . GLN A 1 86 ? 13.240 16.046 -38.012 1.00 96.12 86 GLN A O 1
ATOM 733 N N . LEU A 1 87 ? 14.550 16.367 -36.210 1.00 96.94 87 LEU A N 1
ATOM 734 C CA . LEU A 1 87 ? 13.887 17.586 -35.750 1.00 96.94 87 LEU A CA 1
ATOM 735 C C . LEU A 1 87 ? 14.048 18.719 -36.768 1.00 96.94 87 LEU A C 1
ATOM 737 O O . LEU A 1 87 ? 13.052 19.334 -37.132 1.00 96.94 87 LEU A O 1
ATOM 741 N N . GLN A 1 88 ? 15.263 18.942 -37.276 1.00 96.69 88 GLN A N 1
ATOM 742 C CA . GLN A 1 88 ? 15.536 19.941 -38.311 1.00 96.69 88 GLN A CA 1
ATOM 743 C C . GLN A 1 88 ? 14.669 19.703 -39.555 1.00 96.69 88 GLN A C 1
ATOM 745 O O . GLN A 1 88 ? 13.974 20.604 -40.004 1.00 96.69 88 GLN A O 1
ATOM 750 N N . ARG A 1 89 ? 14.602 18.457 -40.040 1.00 96.75 89 ARG A N 1
ATOM 751 C CA . ARG A 1 89 ? 13.752 18.089 -41.181 1.00 96.75 89 ARG A CA 1
ATOM 752 C C . ARG A 1 89 ? 12.266 18.385 -40.954 1.00 96.75 89 ARG A C 1
ATOM 754 O O . ARG A 1 89 ? 11.581 18.715 -41.910 1.00 96.75 89 ARG A O 1
ATOM 761 N N . ILE A 1 90 ? 11.756 18.205 -39.732 1.00 97.44 90 ILE A N 1
ATOM 762 C CA . ILE A 1 90 ? 10.355 18.511 -39.399 1.00 97.44 90 ILE A CA 1
ATOM 763 C C . ILE A 1 90 ? 10.110 20.020 -39.402 1.00 97.44 90 ILE A C 1
ATOM 765 O O . ILE A 1 90 ? 9.040 20.442 -39.817 1.00 97.44 90 ILE A O 1
ATOM 769 N N . LEU A 1 91 ? 11.077 20.812 -38.938 1.00 97.06 91 LEU A N 1
ATOM 770 C CA . LEU A 1 91 ? 10.983 22.273 -38.917 1.00 97.06 91 LEU A CA 1
ATOM 771 C C . LEU A 1 91 ? 11.139 22.901 -40.309 1.00 97.06 91 LEU A C 1
ATOM 773 O O . LEU A 1 91 ? 10.600 23.976 -40.545 1.00 97.06 91 LEU A O 1
ATOM 777 N N . ASP A 1 92 ? 11.867 22.236 -41.206 1.00 95.38 92 ASP A N 1
ATOM 778 C CA . ASP A 1 92 ? 12.077 22.669 -42.592 1.00 95.38 92 ASP A CA 1
ATOM 779 C C . ASP A 1 92 ? 10.897 22.321 -43.533 1.00 95.38 92 ASP A C 1
ATOM 781 O O . ASP A 1 92 ? 10.931 22.692 -44.709 1.00 95.38 92 ASP A O 1
ATOM 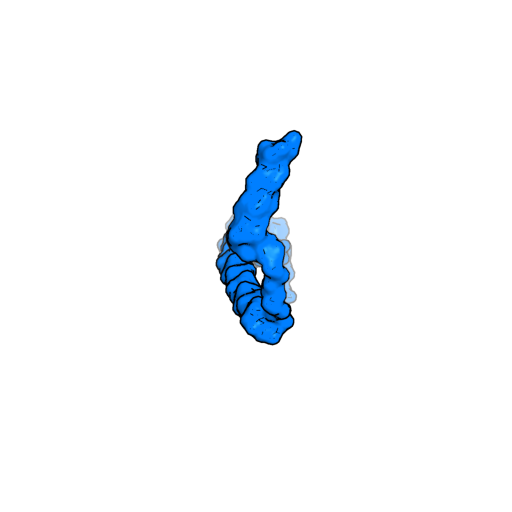785 N N . MET A 1 93 ? 9.882 21.591 -43.045 1.00 80.94 93 MET A N 1
ATOM 786 C CA . MET A 1 93 ? 8.630 21.275 -43.759 1.00 80.94 93 MET A CA 1
ATOM 787 C C . MET A 1 93 ? 7.520 22.267 -43.414 1.00 80.94 93 MET A C 1
ATOM 789 O O . MET A 1 93 ? 6.766 22.617 -44.349 1.00 80.94 93 MET A O 1
#

pLDDT: mean 94.7, std 4.17, range [66.94, 98.56]

Organism: Cynopterus sphinx (NCBI:txid9400)

InterPro domains:
  IPR004203 Cytochrome c oxidase subunit IV family [PF02936] (2-93)
  IPR004203 Cytochrome c oxidase subunit IV family [PTHR10707] (1-93)
  IPR004203 Cytochrome c oxidase subunit IV family [cd00922] (2-93)
  IPR013288 Cytochrome c oxidase subunit IV [PR01873] (28-46)
  IPR013288 Cytochrome c oxidase subunit IV [PR01873] (69-82)
  IPR036639 Cytochrome c oxidase subunit IV superfamily [G3DSA:1.10.442.10] (1-93)
  IPR036639 Cytochrome c oxidase subunit IV superfamily [SSF81406] (2-93)